Protein AF-A0A6A4NMH6-F1 (afdb_monomer_lite)

Sequence (57 aa):
MIFGNLIAITQTSMKRMLAYSSIGQIGYVIIGIIVGDSNGGYASMITYMLFYISMNL

Organism: Lupinus albus (NCBI:txid3870)

Structure (mmCIF, N/CA/C/O backbone):
data_AF-A0A6A4NMH6-F1
#
_entry.id   AF-A0A6A4NMH6-F1
#
loop_
_atom_site.group_PDB
_atom_site.id
_atom_site.type_symbol
_atom_site.label_atom_id
_atom_site.label_alt_id
_atom_site.label_comp_id
_atom_site.label_asym_id
_atom_site.label_entity_id
_atom_site.label_seq_id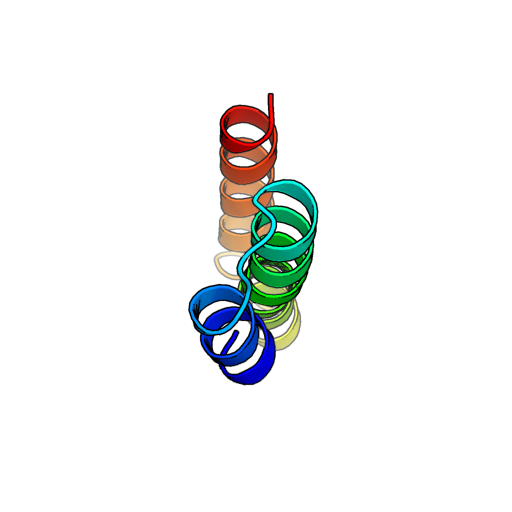
_atom_site.pdbx_PDB_ins_code
_atom_site.Cartn_x
_atom_site.Cartn_y
_atom_site.Cartn_z
_atom_site.occupancy
_atom_site.B_iso_or_equiv
_atom_site.auth_seq_id
_atom_site.auth_comp_id
_atom_site.auth_asym_id
_atom_site.auth_atom_id
_atom_site.pdbx_PDB_model_num
ATOM 1 N N . MET A 1 1 ? -2.816 -3.528 -1.790 1.00 74.00 1 MET A N 1
ATOM 2 C CA . MET A 1 1 ? -3.789 -2.485 -2.185 1.00 74.00 1 MET A CA 1
ATOM 3 C C . MET A 1 1 ? -5.230 -2.882 -1.887 1.00 74.00 1 MET A C 1
ATOM 5 O O . MET A 1 1 ? -5.689 -2.536 -0.814 1.00 74.00 1 MET A O 1
ATOM 9 N N . ILE A 1 2 ? -5.937 -3.637 -2.742 1.00 81.00 2 ILE A N 1
ATOM 10 C CA . ILE A 1 2 ? -7.393 -3.859 -2.583 1.00 81.00 2 ILE A CA 1
ATOM 11 C C . ILE A 1 2 ? -7.737 -4.574 -1.268 1.00 81.00 2 ILE A C 1
ATOM 13 O O . ILE A 1 2 ? -8.490 -4.046 -0.460 1.00 81.00 2 ILE A O 1
ATOM 17 N N . PHE A 1 3 ? -7.133 -5.737 -1.015 1.00 79.00 3 PHE A N 1
ATOM 18 C CA . PHE A 1 3 ? -7.459 -6.554 0.161 1.00 79.00 3 PHE A CA 1
ATOM 19 C C . PHE A 1 3 ? -7.053 -5.884 1.487 1.00 79.00 3 PHE A C 1
ATOM 21 O O . PHE A 1 3 ? -7.831 -5.856 2.436 1.00 79.00 3 PHE A O 1
ATOM 28 N N . GLY A 1 4 ? -5.856 -5.284 1.533 1.00 79.62 4 GLY A N 1
ATOM 29 C CA . GLY A 1 4 ? -5.364 -4.554 2.710 1.00 79.62 4 GLY A CA 1
ATOM 30 C C . GLY A 1 4 ? -6.233 -3.344 3.062 1.00 79.62 4 GLY A C 1
ATOM 31 O O . GLY A 1 4 ? -6.588 -3.169 4.224 1.00 79.62 4 GLY A O 1
ATOM 32 N N . ASN A 1 5 ? -6.662 -2.570 2.059 1.00 83.44 5 ASN A N 1
ATOM 33 C CA . ASN A 1 5 ? -7.509 -1.397 2.280 1.00 83.44 5 ASN A CA 1
ATOM 34 C C . ASN A 1 5 ? -8.937 -1.788 2.692 1.00 83.44 5 ASN A C 1
ATOM 36 O O . ASN A 1 5 ? -9.496 -1.166 3.591 1.00 83.44 5 ASN A O 1
ATOM 40 N N . LEU A 1 6 ? -9.515 -2.838 2.092 1.00 83.44 6 LEU A N 1
ATOM 41 C CA . LEU A 1 6 ? -10.856 -3.308 2.462 1.00 83.44 6 LEU A CA 1
ATOM 42 C C . LEU A 1 6 ? -10.900 -3.788 3.919 1.00 83.44 6 LEU A C 1
ATOM 44 O O . LEU A 1 6 ? -11.796 -3.424 4.677 1.00 83.44 6 LEU A O 1
ATOM 48 N N . ILE A 1 7 ? -9.904 -4.580 4.324 1.00 83.12 7 ILE A N 1
ATOM 49 C CA . ILE A 1 7 ? -9.829 -5.132 5.680 1.00 83.12 7 ILE A CA 1
ATOM 50 C C . ILE A 1 7 ? -9.521 -4.038 6.709 1.00 83.12 7 ILE A C 1
ATOM 52 O O . ILE A 1 7 ? -10.009 -4.119 7.840 1.00 83.12 7 ILE A O 1
ATOM 56 N N . ALA A 1 8 ? -8.760 -3.004 6.337 1.00 81.62 8 ALA A N 1
ATOM 57 C CA . ALA A 1 8 ? -8.479 -1.872 7.217 1.00 81.62 8 ALA A CA 1
ATOM 58 C C . ALA A 1 8 ? -9.762 -1.131 7.638 1.00 81.62 8 ALA A C 1
ATOM 60 O O . ALA A 1 8 ? -9.896 -0.800 8.812 1.00 81.62 8 ALA A O 1
ATOM 61 N N . ILE A 1 9 ? -10.728 -0.949 6.728 1.00 82.38 9 ILE A N 1
ATOM 62 C CA . ILE A 1 9 ? -12.005 -0.264 7.017 1.00 82.38 9 ILE A CA 1
ATOM 63 C C . ILE A 1 9 ? -12.845 -1.042 8.036 1.00 82.38 9 ILE A C 1
ATOM 65 O O . ILE A 1 9 ? -13.486 -0.457 8.902 1.00 82.38 9 ILE A O 1
ATOM 69 N N . THR A 1 10 ? -12.824 -2.372 7.961 1.00 85.44 10 THR A N 1
ATOM 70 C CA . THR A 1 10 ? -13.590 -3.232 8.880 1.00 85.44 10 THR A CA 1
ATOM 71 C C . THR A 1 10 ? -12.980 -3.331 10.282 1.00 85.44 10 THR A C 1
ATOM 73 O O . THR A 1 10 ? -13.557 -3.960 11.168 1.00 85.44 10 THR A O 1
ATOM 76 N N . GLN A 1 11 ? -11.798 -2.745 10.498 1.00 84.31 11 GLN A N 1
ATOM 77 C CA . GLN A 1 11 ? -11.014 -2.944 11.707 1.00 84.31 11 GLN A CA 1
ATOM 78 C C . GLN A 1 11 ? -11.296 -1.891 12.779 1.00 84.31 11 GLN A C 1
ATOM 80 O O . GLN A 1 11 ? -11.084 -0.702 12.586 1.00 84.31 11 GLN A O 1
ATOM 85 N N . THR A 1 12 ? -11.713 -2.351 13.960 1.00 84.06 12 THR A N 1
ATOM 86 C CA . THR A 1 12 ? -12.091 -1.491 15.098 1.00 84.06 12 THR A CA 1
ATOM 87 C C . THR A 1 12 ? -10.903 -1.004 15.930 1.00 84.06 12 THR A C 1
ATOM 89 O O . THR A 1 12 ? -10.999 -0.017 16.652 1.00 84.06 12 THR A O 1
ATOM 92 N N . SER A 1 13 ? -9.762 -1.694 15.849 1.00 87.19 13 SER A N 1
ATOM 93 C CA . SER A 1 13 ? -8.539 -1.327 16.565 1.00 87.19 13 SER A CA 1
ATOM 94 C C . SER A 1 13 ? -7.616 -0.508 15.669 1.00 87.19 13 SER A C 1
ATOM 96 O O . SER A 1 13 ? -7.182 -1.004 14.627 1.00 87.19 13 SER A O 1
ATOM 98 N N . MET A 1 14 ? -7.228 0.691 16.118 1.00 81.19 14 MET A N 1
ATOM 99 C CA . MET A 1 14 ? -6.314 1.571 15.374 1.00 81.19 14 MET A CA 1
ATOM 100 C C . MET A 1 14 ? -4.984 0.894 15.011 1.00 81.19 14 MET A C 1
ATOM 102 O O . MET A 1 14 ? -4.517 1.030 13.885 1.00 81.19 14 MET A O 1
ATOM 106 N N . LYS A 1 15 ? -4.402 0.085 15.910 1.00 82.25 15 LYS A N 1
ATOM 107 C CA . LYS A 1 15 ? -3.151 -0.643 15.618 1.00 82.25 15 LYS A CA 1
ATOM 108 C C . LYS A 1 15 ? -3.316 -1.660 14.483 1.00 82.25 15 LYS A C 1
ATOM 110 O O . LYS A 1 15 ? -2.448 -1.760 13.622 1.00 82.25 15 LYS A O 1
ATOM 115 N N . ARG A 1 16 ? -4.436 -2.395 14.452 1.00 82.62 16 ARG A N 1
ATOM 116 C CA . ARG A 1 16 ? -4.726 -3.352 13.367 1.00 82.62 16 ARG A CA 1
ATOM 117 C C . ARG A 1 16 ? -5.055 -2.629 12.064 1.00 82.62 16 ARG A C 1
ATOM 119 O O . ARG A 1 16 ? -4.611 -3.074 11.014 1.00 82.62 16 ARG A O 1
ATOM 126 N N . MET A 1 17 ? -5.778 -1.512 12.130 1.00 86.75 17 MET A N 1
ATOM 127 C CA . MET A 1 17 ? -6.079 -0.679 10.964 1.00 86.75 17 MET A CA 1
ATOM 128 C C . MET A 1 17 ? -4.794 -0.171 10.291 1.00 86.75 17 MET A C 1
ATOM 130 O O . MET A 1 17 ? -4.639 -0.335 9.082 1.00 86.75 17 MET A O 1
ATOM 134 N N . LEU A 1 18 ? -3.843 0.360 11.068 1.00 83.56 18 LEU A N 1
ATOM 135 C CA . LEU A 1 18 ? -2.545 0.808 10.552 1.00 83.56 18 LEU A CA 1
ATOM 136 C C . LEU A 1 18 ? -1.739 -0.348 9.951 1.00 83.56 18 LEU A C 1
ATOM 138 O O . LEU A 1 18 ? -1.218 -0.210 8.851 1.00 83.56 18 LEU A O 1
ATOM 142 N N . ALA A 1 19 ? -1.711 -1.513 10.605 1.00 83.62 19 ALA A N 1
ATOM 143 C CA . ALA A 1 19 ? -1.033 -2.691 10.067 1.00 83.62 19 ALA A CA 1
ATOM 144 C C . ALA A 1 19 ? -1.603 -3.128 8.703 1.00 83.62 19 ALA A C 1
ATOM 146 O O . ALA A 1 19 ? -0.842 -3.397 7.774 1.00 83.62 19 ALA 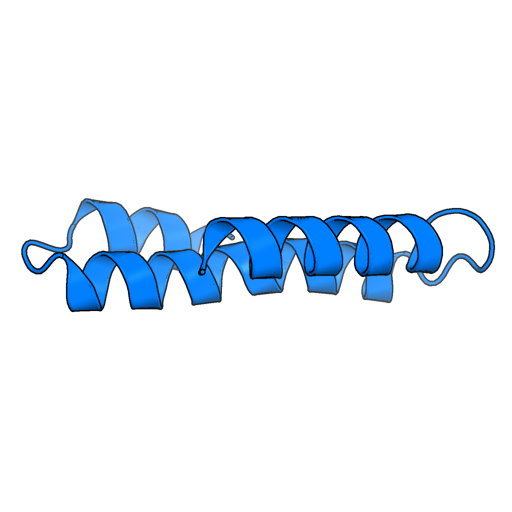A O 1
ATOM 147 N N . TYR A 1 20 ? -2.933 -3.156 8.544 1.00 85.12 20 TYR A N 1
ATOM 148 C CA . TYR A 1 20 ? -3.557 -3.490 7.257 1.00 85.12 20 TYR A CA 1
ATOM 149 C C . TYR A 1 20 ? -3.367 -2.397 6.194 1.00 85.12 20 TYR A C 1
ATOM 151 O O . TYR A 1 20 ? -3.192 -2.729 5.020 1.00 85.12 20 TYR A O 1
ATOM 159 N N . SER A 1 21 ? -3.312 -1.121 6.590 1.00 82.56 21 SER A N 1
ATOM 160 C CA . SER A 1 21 ? -2.956 -0.007 5.699 1.00 82.56 21 SER A CA 1
ATOM 161 C C . SER A 1 21 ? -1.528 -0.152 5.156 1.00 82.56 21 SER A C 1
ATOM 163 O O . SER A 1 21 ? -1.322 -0.051 3.947 1.00 82.56 21 SER A O 1
ATOM 165 N N . SER A 1 22 ? -0.560 -0.529 6.001 1.00 82.69 22 SER A N 1
ATOM 166 C CA . SER A 1 22 ? 0.823 -0.824 5.593 1.00 82.69 22 SER A CA 1
ATOM 167 C C . SER A 1 22 ? 0.903 -1.949 4.553 1.00 82.69 22 SER A C 1
ATOM 169 O O . SER A 1 22 ? 1.617 -1.841 3.557 1.00 82.69 22 SER A O 1
ATOM 171 N N . ILE A 1 23 ? 0.112 -3.015 4.731 1.00 84.00 23 ILE A N 1
ATOM 172 C CA . ILE A 1 23 ? -0.013 -4.117 3.756 1.00 84.00 23 ILE A CA 1
ATOM 173 C C . ILE A 1 23 ? -0.643 -3.613 2.444 1.00 84.00 23 ILE A C 1
ATOM 175 O O . ILE A 1 23 ? -0.270 -4.032 1.344 1.00 84.00 23 ILE A O 1
ATOM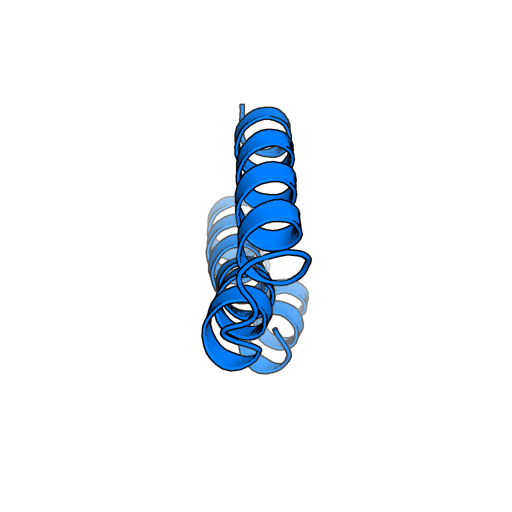 179 N N . GLY A 1 24 ? -1.599 -2.688 2.542 1.00 86.25 24 GLY A N 1
ATOM 180 C CA . GLY A 1 24 ? -2.168 -1.962 1.411 1.00 86.25 24 GLY A CA 1
ATOM 181 C C . GLY A 1 24 ? -1.099 -1.230 0.600 1.00 86.25 24 GLY A C 1
ATOM 182 O O . GLY A 1 24 ? -1.029 -1.438 -0.620 1.00 86.25 24 GLY A O 1
ATOM 183 N N . GLN A 1 25 ? -0.259 -0.460 1.300 1.00 85.94 25 GLN A N 1
ATOM 184 C CA . GLN A 1 25 ? 0.790 0.400 0.752 1.00 85.94 25 GLN A CA 1
ATOM 185 C C . GLN A 1 25 ? 1.921 -0.356 0.048 1.00 85.94 25 GLN A C 1
ATOM 187 O O . GLN A 1 25 ? 2.340 0.042 -1.038 1.00 85.94 25 GLN A O 1
ATOM 192 N N . ILE A 1 26 ? 2.338 -1.508 0.582 1.00 85.62 26 ILE A N 1
ATOM 193 C CA . ILE A 1 26 ? 3.335 -2.384 -0.062 1.00 85.62 26 ILE A CA 1
ATOM 194 C C . ILE A 1 26 ? 2.909 -2.772 -1.488 1.00 85.62 26 ILE A C 1
ATOM 196 O O . ILE A 1 26 ? 3.741 -2.891 -2.382 1.00 85.62 26 ILE A O 1
ATOM 200 N N . GLY A 1 27 ? 1.605 -2.904 -1.746 1.00 83.94 27 GLY A N 1
ATOM 201 C CA . GLY A 1 27 ? 1.118 -3.189 -3.094 1.00 83.94 27 GLY A CA 1
ATOM 202 C C . GLY A 1 27 ? 1.387 -2.070 -4.112 1.00 83.94 27 GLY A C 1
ATOM 203 O O . GLY A 1 27 ? 1.573 -2.386 -5.282 1.00 83.94 27 GLY A O 1
ATOM 204 N N . TYR A 1 28 ? 1.456 -0.799 -3.695 1.00 83.19 28 TYR A N 1
ATOM 205 C CA . TYR A 1 28 ? 1.842 0.306 -4.587 1.00 83.19 28 TYR A CA 1
ATOM 206 C C . TYR A 1 28 ? 3.344 0.278 -4.896 1.00 83.19 28 TYR A C 1
ATOM 208 O O . TYR A 1 28 ? 3.739 0.512 -6.034 1.00 83.19 28 TYR A O 1
ATOM 216 N N . VAL A 1 29 ? 4.174 -0.098 -3.918 1.00 84.81 29 VAL A N 1
ATOM 217 C CA . VAL A 1 29 ? 5.622 -0.306 -4.108 1.00 84.81 29 VAL A CA 1
ATOM 218 C C . VAL A 1 29 ? 5.881 -1.426 -5.122 1.00 84.81 29 VAL A C 1
ATOM 220 O O . VAL A 1 29 ? 6.710 -1.274 -6.016 1.00 84.81 29 VAL A O 1
ATOM 223 N N . ILE A 1 30 ? 5.127 -2.529 -5.037 1.00 84.38 30 ILE A N 1
ATOM 224 C CA . ILE A 1 30 ? 5.250 -3.669 -5.959 1.00 84.38 30 ILE A CA 1
ATOM 225 C C . ILE A 1 30 ? 4.927 -3.272 -7.410 1.00 84.38 30 ILE A C 1
ATOM 227 O O . ILE A 1 30 ? 5.554 -3.807 -8.321 1.00 84.38 30 ILE A O 1
ATOM 231 N N . ILE A 1 31 ? 4.023 -2.313 -7.654 1.00 84.69 31 ILE A N 1
ATOM 232 C CA . ILE A 1 31 ? 3.770 -1.810 -9.018 1.00 84.69 31 ILE A CA 1
ATOM 233 C C . ILE A 1 31 ? 5.049 -1.216 -9.620 1.00 84.69 31 ILE A C 1
ATOM 235 O O . ILE A 1 31 ? 5.371 -1.522 -10.765 1.00 84.69 31 ILE A O 1
ATOM 239 N N . GLY A 1 32 ? 5.803 -0.423 -8.850 1.00 81.56 32 GLY A N 1
ATOM 240 C CA . GLY A 1 32 ? 7.072 0.152 -9.311 1.00 81.56 32 GLY A CA 1
ATOM 241 C C . GLY A 1 32 ? 8.103 -0.915 -9.697 1.00 81.56 32 GLY A C 1
ATOM 242 O O . GLY A 1 32 ? 8.816 -0.752 -10.685 1.00 81.56 32 GLY A O 1
ATOM 243 N N . ILE A 1 33 ? 8.115 -2.044 -8.979 1.00 82.00 33 ILE A N 1
ATOM 244 C CA . ILE A 1 33 ? 8.972 -3.203 -9.279 1.00 82.00 33 ILE A CA 1
ATOM 245 C C . ILE A 1 33 ? 8.511 -3.923 -10.554 1.00 82.00 33 ILE A C 1
ATOM 247 O O . ILE A 1 33 ? 9.344 -4.279 -11.381 1.00 82.00 33 ILE A O 1
ATOM 251 N N . ILE A 1 34 ? 7.199 -4.129 -10.729 1.00 83.19 34 ILE A N 1
ATOM 252 C CA . ILE A 1 34 ? 6.628 -4.818 -11.901 1.00 83.19 34 ILE A CA 1
ATOM 253 C C . ILE A 1 34 ? 6.870 -4.030 -13.189 1.00 83.19 34 ILE A C 1
ATOM 255 O O . ILE A 1 34 ? 7.151 -4.629 -14.223 1.00 83.19 34 ILE A O 1
ATOM 259 N N . VAL A 1 35 ? 6.762 -2.700 -13.134 1.00 83.88 35 VAL A N 1
ATOM 260 C CA . VAL A 1 35 ? 7.039 -1.836 -14.290 1.00 83.88 35 VAL A CA 1
ATOM 261 C C . VAL A 1 35 ? 8.487 -2.008 -14.760 1.00 83.88 35 VAL A C 1
ATOM 263 O O . VAL A 1 35 ? 8.730 -1.946 -15.960 1.00 83.88 35 VAL A O 1
ATOM 266 N N . GLY A 1 36 ? 9.432 -2.256 -13.841 1.00 72.31 36 GLY A N 1
ATOM 267 C CA . GLY A 1 36 ? 10.806 -2.667 -14.164 1.00 72.31 36 GLY A CA 1
ATOM 268 C C . GLY A 1 36 ? 11.615 -1.658 -14.986 1.00 72.31 36 GLY A C 1
ATOM 269 O O . GLY A 1 36 ? 12.709 -1.978 -15.443 1.00 72.31 36 GLY A O 1
ATOM 270 N N . ASP A 1 37 ? 11.083 -0.453 -15.189 1.00 75.88 37 ASP A N 1
ATOM 271 C CA . ASP A 1 37 ? 11.705 0.588 -15.994 1.00 75.88 37 ASP A CA 1
ATOM 272 C C . ASP A 1 37 ? 12.747 1.357 -15.178 1.00 75.88 37 ASP A C 1
ATOM 274 O O . ASP A 1 37 ? 12.461 1.882 -14.093 1.00 75.88 37 ASP A O 1
ATOM 278 N N . SER A 1 38 ? 13.953 1.446 -15.741 1.00 65.31 38 SER A N 1
ATOM 279 C CA . SER A 1 38 ? 15.133 2.094 -15.161 1.00 65.31 38 SER A CA 1
ATOM 280 C C . SER A 1 38 ? 14.907 3.568 -14.826 1.00 65.31 38 SER A C 1
ATOM 282 O O . SER A 1 38 ? 15.496 4.071 -13.873 1.00 65.31 38 SER A O 1
ATOM 284 N N . ASN A 1 39 ? 14.071 4.263 -15.604 1.00 67.00 39 ASN A N 1
ATOM 285 C CA . ASN A 1 39 ? 13.931 5.714 -15.527 1.00 67.00 39 ASN A CA 1
ATOM 286 C C . ASN A 1 39 ? 12.737 6.152 -14.669 1.00 67.00 39 ASN A C 1
ATOM 288 O O . ASN A 1 39 ? 12.851 7.125 -13.927 1.00 67.00 39 ASN A O 1
ATOM 292 N N . GLY A 1 40 ? 11.597 5.458 -14.745 1.00 70.94 40 GLY A N 1
ATOM 293 C CA . GLY A 1 40 ? 10.372 5.848 -14.036 1.00 70.94 40 GLY A CA 1
ATOM 294 C C . GLY A 1 40 ? 9.941 4.903 -12.911 1.00 70.94 40 GLY A C 1
ATOM 295 O O . GLY A 1 40 ? 9.474 5.357 -11.861 1.00 70.94 40 GLY A O 1
ATOM 296 N N . GLY A 1 41 ? 10.099 3.589 -13.101 1.00 76.69 41 GLY A N 1
ATOM 297 C CA . GLY A 1 41 ? 9.586 2.567 -12.179 1.00 76.69 41 GLY A CA 1
ATOM 298 C C . GLY A 1 41 ? 10.326 2.557 -10.842 1.00 76.69 41 GLY A C 1
ATOM 299 O O . GLY A 1 41 ? 9.713 2.676 -9.780 1.00 76.69 41 GLY A O 1
ATOM 300 N N . TYR A 1 42 ? 11.659 2.515 -10.886 1.00 78.44 42 TYR A N 1
ATOM 301 C CA . TYR A 1 42 ? 12.474 2.533 -9.666 1.00 78.44 42 TYR A CA 1
ATOM 302 C C . TYR A 1 42 ? 12.471 3.895 -8.967 1.00 78.44 42 TYR A C 1
ATOM 304 O O . TYR A 1 42 ? 12.406 3.949 -7.738 1.00 78.44 42 TYR A O 1
ATOM 312 N N . ALA A 1 43 ? 12.485 4.995 -9.728 1.00 81.81 43 ALA A N 1
ATOM 313 C CA . ALA A 1 43 ? 12.442 6.342 -9.165 1.00 81.81 43 ALA A CA 1
ATOM 314 C C . ALA A 1 43 ? 11.145 6.573 -8.373 1.00 81.81 43 ALA A C 1
ATOM 316 O O . ALA A 1 43 ? 11.192 6.962 -7.207 1.00 81.81 43 ALA A O 1
ATOM 317 N N . SER A 1 44 ? 9.991 6.243 -8.963 1.00 83.88 44 SER A N 1
ATOM 318 C CA . SER A 1 44 ? 8.691 6.373 -8.292 1.00 83.88 44 SER A CA 1
ATOM 319 C C . SER A 1 44 ? 8.570 5.485 -7.050 1.00 83.88 44 SER A C 1
ATOM 321 O O . SER A 1 44 ? 8.054 5.940 -6.029 1.00 83.88 44 SER A O 1
ATOM 323 N N . MET A 1 45 ? 9.107 4.260 -7.086 1.00 86.31 45 MET A N 1
ATOM 324 C CA 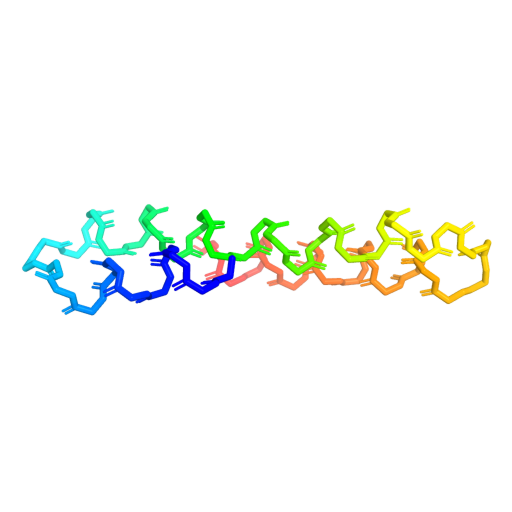. MET A 1 45 ? 9.150 3.359 -5.929 1.00 86.31 45 MET A CA 1
ATOM 325 C C . MET A 1 45 ? 9.939 3.958 -4.755 1.00 86.31 45 MET A C 1
ATOM 327 O O . MET A 1 45 ? 9.461 3.953 -3.619 1.00 86.31 45 MET A O 1
ATOM 331 N N . ILE A 1 46 ? 11.142 4.476 -5.023 1.00 85.44 46 ILE A N 1
ATOM 332 C CA . ILE A 1 46 ? 12.032 5.041 -3.999 1.00 85.44 46 ILE A CA 1
ATOM 333 C C . ILE A 1 46 ? 11.421 6.311 -3.402 1.00 85.44 46 ILE A C 1
ATOM 335 O O . ILE A 1 46 ? 11.381 6.461 -2.180 1.00 85.44 46 ILE A O 1
ATOM 339 N N . THR A 1 47 ? 10.893 7.203 -4.244 1.00 86.94 47 THR A N 1
ATOM 340 C CA . THR A 1 47 ? 10.204 8.414 -3.785 1.00 86.94 47 THR A CA 1
ATOM 341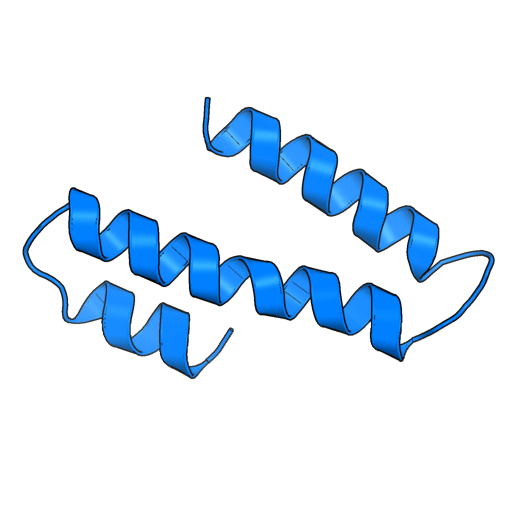 C C . THR A 1 47 ? 8.984 8.066 -2.928 1.00 86.94 47 THR A C 1
ATOM 343 O O . THR A 1 47 ? 8.797 8.659 -1.867 1.00 86.94 47 THR A O 1
ATOM 346 N N . TYR A 1 48 ? 8.187 7.071 -3.327 1.00 89.25 48 TYR A N 1
ATOM 347 C CA . TYR A 1 48 ? 7.038 6.616 -2.543 1.00 89.25 48 TYR A CA 1
ATOM 348 C C . TYR A 1 48 ? 7.452 6.040 -1.181 1.00 89.25 48 TYR A C 1
ATOM 350 O O . TYR A 1 48 ? 6.845 6.385 -0.169 1.00 89.25 48 TYR A O 1
ATOM 358 N N . MET A 1 49 ? 8.508 5.217 -1.122 1.00 87.56 49 MET A N 1
ATOM 359 C CA . MET A 1 49 ? 9.032 4.704 0.151 1.00 87.56 49 MET A CA 1
ATOM 360 C C . MET A 1 49 ? 9.504 5.822 1.087 1.00 87.56 49 MET A C 1
ATOM 362 O O . MET A 1 49 ? 9.232 5.755 2.284 1.00 87.56 49 MET A O 1
ATOM 366 N N . LEU A 1 50 ? 10.179 6.849 0.562 1.00 88.81 50 LEU A N 1
ATOM 367 C CA . LEU A 1 50 ? 10.620 8.003 1.352 1.00 88.81 50 LEU A CA 1
ATOM 368 C C . LEU A 1 50 ? 9.440 8.705 2.031 1.00 88.81 50 LEU A C 1
ATOM 370 O O . LEU A 1 50 ? 9.449 8.886 3.247 1.00 88.81 50 LEU A O 1
ATOM 374 N N . PHE A 1 51 ? 8.398 9.035 1.264 1.00 88.88 51 PHE A N 1
ATOM 375 C CA . PHE A 1 51 ? 7.190 9.648 1.820 1.00 88.88 51 PHE A CA 1
ATOM 376 C C . PHE A 1 51 ? 6.456 8.718 2.786 1.00 88.88 51 PHE A C 1
ATOM 378 O O . PHE A 1 51 ? 5.936 9.178 3.801 1.00 88.88 51 PHE A O 1
ATOM 385 N N . TYR A 1 52 ? 6.437 7.413 2.510 1.00 88.81 52 TYR A N 1
ATOM 386 C CA . TYR A 1 52 ? 5.803 6.446 3.396 1.00 88.81 52 TYR A CA 1
ATOM 387 C C . TYR A 1 52 ? 6.478 6.378 4.769 1.00 88.81 52 TYR A C 1
ATOM 389 O O . TYR A 1 52 ?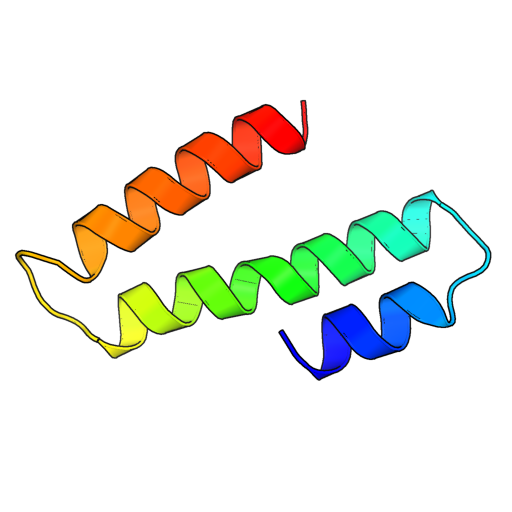 5.785 6.328 5.784 1.00 88.81 52 TYR A O 1
ATOM 397 N N . ILE A 1 53 ? 7.812 6.434 4.820 1.00 86.56 53 ILE A N 1
ATOM 398 C CA . ILE A 1 53 ? 8.559 6.490 6.083 1.00 86.56 53 ILE A CA 1
ATOM 399 C C . ILE A 1 53 ? 8.202 7.765 6.852 1.00 86.56 53 ILE A C 1
ATOM 401 O O . ILE A 1 53 ? 7.905 7.684 8.039 1.00 86.56 53 ILE A O 1
ATOM 405 N N . SER A 1 54 ? 8.159 8.923 6.184 1.00 85.44 54 SER A N 1
ATOM 406 C CA . SER A 1 54 ? 7.746 10.185 6.817 1.00 85.44 54 SER A CA 1
ATOM 407 C C . SER A 1 54 ? 6.305 10.169 7.328 1.00 85.44 54 SER A C 1
ATOM 409 O O . SER A 1 54 ? 6.000 10.856 8.290 1.00 85.44 54 SER A O 1
ATOM 411 N N . MET A 1 55 ? 5.419 9.404 6.689 1.00 85.44 55 MET A N 1
ATOM 412 C CA . MET A 1 55 ? 4.016 9.271 7.090 1.00 85.44 55 MET A CA 1
ATOM 413 C C . MET A 1 55 ? 3.805 8.261 8.230 1.00 85.44 55 MET A C 1
ATOM 415 O O . MET A 1 55 ? 2.750 8.273 8.861 1.00 85.44 55 MET A O 1
ATOM 419 N N . ASN A 1 56 ? 4.768 7.365 8.464 1.00 79.62 56 ASN A N 1
ATOM 420 C CA . ASN A 1 56 ? 4.720 6.374 9.544 1.00 79.62 56 ASN A CA 1
ATOM 421 C C . ASN A 1 56 ? 5.418 6.852 10.832 1.00 79.62 56 ASN A C 1
ATOM 423 O O . ASN A 1 56 ? 5.162 6.284 11.892 1.00 79.62 56 ASN A O 1
ATOM 427 N N . LEU A 1 57 ? 6.304 7.851 10.727 1.00 72.00 57 LEU A N 1
ATOM 428 C CA . LEU A 1 57 ? 6.977 8.500 11.857 1.00 72.00 57 LEU A CA 1
ATOM 429 C C . LEU A 1 57 ? 6.009 9.405 12.636 1.00 72.00 57 LEU A C 1
ATOM 431 O O . LEU A 1 57 ? 6.077 9.376 13.885 1.00 72.00 57 LEU A O 1
#

Secondary structure (DSSP, 8-state):
-HHHHHHHHT--SHHHHHHHHHHHHHHHHHHHHHH--TTTHHHHHHHHHHHHHHHH-

pLDDT: mean 82.38, std 5.09, range [65.31, 89.25]

Radius of gyration: 12.8 Å; chains: 1; bounding box: 29×17×33 Å

Foldseek 3Di:
DVVLQVVLVVDPDPVSSVVSVVVVLVVVLVQLVVVVDPPPSVVVSVVSVVVVVVVVD

InterPro domains:
  IPR001750 NADH:quinone oxidoreductase/Mrp antiporter, transmembrane domain [PF00361] (1-56)